Protein AF-A0A2V7XLJ7-F1 (afdb_monomer)

Foldseek 3Di:
DLQVQLVVLQVVLVVCVVCCVPDPDALCSSLLSNLSNVVLVSNLVSLLSNLVVLPVCNVCLVPDPSCVVNCPPPSVVVSVVSNVVVVVVVVD

Solvent-accessible surface area (backbone atoms only — not comparable to full-atom values): 5049 Å² total; per-residue (Å²): 132,69,65,62,57,24,52,50,25,41,52,48,21,53,54,50,61,72,42,36,90,81,43,94,62,60,39,54,59,39,17,51,23,20,38,68,36,65,37,55,70,56,19,52,56,26,42,37,50,14,30,73,72,62,41,80,68,60,75,50,55,83,76,41,72,75,45,55,84,42,61,79,40,72,65,45,56,52,29,54,50,43,40,51,55,54,56,58,67,73,77,114

Structure (mmCIF, N/CA/C/O backbone):
data_AF-A0A2V7XLJ7-F1
#
_entry.id   AF-A0A2V7XLJ7-F1
#
loop_
_atom_site.group_PDB
_atom_site.id
_atom_site.type_symbol
_atom_site.label_atom_id
_atom_site.label_alt_id
_atom_site.label_comp_id
_atom_site.label_asym_id
_atom_site.label_entity_id
_atom_site.label_seq_id
_atom_site.pdbx_PDB_ins_code
_atom_site.Cartn_x
_atom_site.Cartn_y
_atom_site.Cartn_z
_atom_site.occupancy
_atom_site.B_iso_or_equiv
_atom_site.auth_seq_id
_atom_site.auth_comp_id
_atom_site.auth_asym_id
_atom_site.auth_atom_id
_atom_site.pdbx_PDB_model_num
ATOM 1 N N . MET A 1 1 ? 11.388 1.446 -21.712 1.00 54.72 1 MET A N 1
ATOM 2 C CA . MET A 1 1 ? 10.573 2.484 -21.037 1.00 54.72 1 MET A CA 1
ATOM 3 C C . MET A 1 1 ? 9.658 1.962 -19.906 1.00 54.72 1 MET A C 1
ATOM 5 O O . MET A 1 1 ? 8.887 2.748 -19.388 1.00 54.72 1 MET A O 1
ATOM 9 N N . GLN A 1 2 ? 9.737 0.696 -19.449 1.00 55.72 2 GLN A N 1
ATOM 10 C CA . GLN A 1 2 ? 8.900 0.191 -18.327 1.00 55.72 2 GLN A CA 1
ATOM 11 C C . GLN A 1 2 ? 9.626 0.098 -16.966 1.00 55.72 2 GLN A C 1
ATOM 13 O O . GLN A 1 2 ? 8.960 0.084 -15.935 1.00 55.72 2 GLN A O 1
ATOM 18 N N . GLY A 1 3 ? 10.966 0.065 -16.944 1.00 64.25 3 GLY A N 1
ATOM 19 C CA . GLY A 1 3 ? 11.747 0.075 -15.694 1.00 64.25 3 GLY A CA 1
ATOM 20 C C . GLY A 1 3 ? 11.656 1.408 -14.945 1.00 64.25 3 GLY A C 1
ATOM 21 O O . GLY A 1 3 ? 11.417 1.421 -13.746 1.00 64.25 3 GLY A O 1
ATOM 22 N N . ASP A 1 4 ? 11.704 2.519 -15.683 1.00 86.19 4 ASP A N 1
ATOM 23 C CA . ASP A 1 4 ? 11.758 3.874 -15.117 1.00 86.19 4 ASP A CA 1
ATOM 24 C C . ASP A 1 4 ? 10.514 4.228 -14.283 1.00 86.19 4 ASP A C 1
ATOM 26 O O . ASP A 1 4 ? 10.614 4.702 -13.156 1.00 86.19 4 ASP A O 1
ATOM 30 N N . TYR A 1 5 ? 9.315 3.886 -14.767 1.00 92.75 5 TYR A N 1
ATOM 31 C CA . TYR A 1 5 ? 8.081 4.169 -14.028 1.00 92.75 5 TYR A CA 1
ATOM 32 C C . TYR A 1 5 ? 7.955 3.345 -12.740 1.00 92.75 5 TYR A C 1
ATOM 34 O O . TYR A 1 5 ? 7.561 3.872 -11.702 1.00 92.75 5 TYR A O 1
ATOM 42 N N . ARG A 1 6 ? 8.296 2.050 -12.778 1.00 94.50 6 ARG A N 1
ATOM 43 C CA . ARG A 1 6 ? 8.200 1.190 -11.588 1.00 94.50 6 ARG A CA 1
ATOM 44 C C . ARG A 1 6 ? 9.187 1.637 -10.513 1.00 94.50 6 ARG A C 1
ATOM 46 O O . ARG A 1 6 ? 8.810 1.704 -9.344 1.00 94.50 6 ARG A O 1
ATOM 53 N N . ASP A 1 7 ? 10.403 2.003 -10.914 1.00 95.44 7 ASP A N 1
ATOM 54 C CA . ASP A 1 7 ? 11.408 2.554 -10.007 1.00 95.44 7 ASP A CA 1
ATOM 55 C C . ASP A 1 7 ? 11.015 3.933 -9.470 1.00 95.44 7 ASP A C 1
ATOM 57 O O . ASP A 1 7 ? 11.132 4.175 -8.269 1.00 95.44 7 ASP A O 1
ATOM 61 N N . ALA A 1 8 ? 10.464 4.815 -10.309 1.00 96.00 8 ALA A N 1
ATOM 62 C CA . ALA A 1 8 ? 9.945 6.107 -9.868 1.00 96.00 8 ALA A CA 1
ATOM 63 C C . ALA A 1 8 ? 8.831 5.948 -8.823 1.00 96.00 8 ALA A C 1
ATOM 65 O O . ALA A 1 8 ? 8.823 6.646 -7.810 1.00 96.00 8 ALA A O 1
ATOM 66 N N . MET A 1 9 ? 7.915 4.996 -9.016 1.00 97.25 9 MET A N 1
ATOM 67 C CA . MET A 1 9 ? 6.836 4.741 -8.060 1.00 97.25 9 MET A CA 1
ATOM 68 C C . MET A 1 9 ? 7.344 4.120 -6.755 1.00 97.25 9 MET A C 1
ATOM 70 O O . MET A 1 9 ? 6.829 4.458 -5.689 1.00 97.25 9 MET A O 1
ATOM 74 N N . ARG A 1 10 ? 8.386 3.279 -6.806 1.00 97.12 10 ARG A N 1
ATOM 75 C CA . ARG A 1 10 ? 9.077 2.799 -5.601 1.00 97.12 10 ARG A CA 1
ATOM 76 C C . ARG A 1 10 ? 9.702 3.963 -4.825 1.00 97.12 10 ARG A C 1
ATOM 78 O O . ARG A 1 10 ? 9.436 4.093 -3.633 1.00 97.12 10 ARG A O 1
ATOM 85 N N . HIS A 1 11 ? 10.451 4.843 -5.492 1.00 96.44 11 HIS A N 1
ATOM 86 C CA . HIS A 1 11 ? 11.014 6.040 -4.854 1.00 96.44 11 HIS A CA 1
ATOM 87 C C . HIS A 1 11 ? 9.923 6.980 -4.319 1.00 96.44 11 HIS A C 1
ATOM 89 O O . HIS A 1 11 ? 10.073 7.555 -3.245 1.00 96.44 11 HIS A O 1
ATOM 95 N N . GLY A 1 12 ? 8.792 7.101 -5.019 1.00 95.56 12 GLY A N 1
ATOM 96 C CA . GLY A 1 12 ? 7.631 7.855 -4.546 1.00 95.56 12 GLY A CA 1
ATOM 97 C C . GLY A 1 12 ? 7.063 7.302 -3.236 1.00 95.56 12 GLY A C 1
ATOM 98 O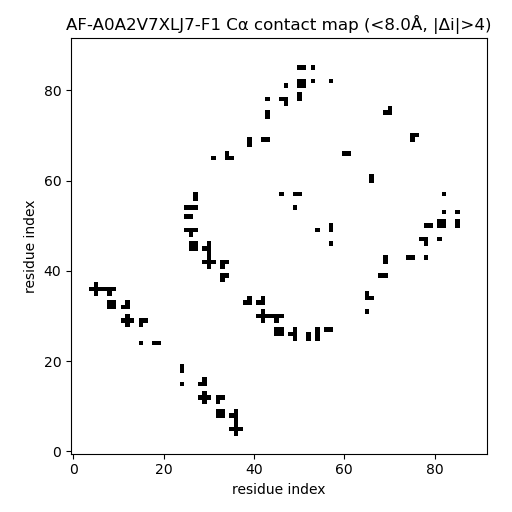 O . GLY A 1 12 ? 6.772 8.073 -2.324 1.00 95.56 12 GLY A O 1
ATOM 99 N N . ALA A 1 13 ? 6.967 5.974 -3.103 1.00 96.88 13 ALA A N 1
ATOM 100 C CA . ALA A 1 13 ? 6.566 5.334 -1.851 1.00 96.88 13 ALA A CA 1
ATOM 101 C C . ALA A 1 13 ? 7.534 5.688 -0.708 1.00 96.88 13 ALA A C 1
ATOM 103 O O . ALA A 1 13 ? 7.099 6.110 0.360 1.00 96.88 13 ALA A O 1
ATOM 104 N N . GLU A 1 14 ? 8.841 5.581 -0.952 1.00 96.12 14 GLU A N 1
ATOM 105 C CA . GLU A 1 14 ? 9.897 5.900 0.020 1.00 96.12 14 GLU A CA 1
ATOM 106 C C . GLU A 1 14 ? 9.872 7.379 0.442 1.00 96.12 14 GLU A C 1
ATOM 108 O O . GLU A 1 14 ? 9.983 7.687 1.630 1.00 96.12 14 GLU A O 1
ATOM 113 N N . ALA A 1 15 ? 9.642 8.293 -0.503 1.00 94.81 15 ALA A N 1
ATOM 114 C CA . ALA A 1 15 ? 9.507 9.720 -0.229 1.00 94.81 15 ALA A CA 1
ATOM 115 C C . ALA A 1 15 ? 8.283 10.024 0.648 1.00 94.81 15 ALA A C 1
ATOM 117 O O . ALA A 1 15 ? 8.385 10.802 1.598 1.00 94.81 15 ALA A O 1
ATOM 118 N N . ILE A 1 16 ? 7.141 9.375 0.378 1.00 94.25 16 ILE A N 1
ATOM 119 C CA . ILE A 1 16 ? 5.951 9.495 1.228 1.00 94.25 16 ILE A CA 1
ATOM 120 C C . ILE A 1 16 ? 6.281 8.989 2.633 1.00 94.25 16 ILE A C 1
ATOM 122 O O . ILE A 1 16 ? 6.050 9.717 3.593 1.00 94.25 16 ILE A O 1
ATOM 126 N N . ILE A 1 17 ? 6.869 7.794 2.765 1.00 95.06 17 ILE A N 1
ATOM 127 C CA . ILE A 1 17 ? 7.260 7.208 4.060 1.00 95.06 17 ILE A CA 1
ATOM 128 C C . ILE A 1 17 ? 8.137 8.175 4.861 1.00 95.06 17 ILE A C 1
ATOM 130 O O . ILE A 1 17 ? 7.857 8.417 6.034 1.00 95.06 17 ILE A O 1
ATOM 134 N N . ALA A 1 18 ? 9.153 8.766 4.228 1.00 93.88 18 ALA A N 1
ATOM 135 C CA . ALA A 1 18 ? 10.048 9.727 4.866 1.00 93.88 18 ALA A CA 1
ATOM 136 C C . ALA A 1 18 ? 9.329 11.015 5.316 1.00 93.88 18 ALA A C 1
ATOM 138 O O . ALA A 1 18 ? 9.732 11.639 6.300 1.00 93.88 18 ALA A O 1
ATOM 139 N N . ALA A 1 19 ? 8.258 11.412 4.625 1.00 90.75 19 ALA A N 1
ATOM 140 C CA . ALA A 1 19 ? 7.468 12.599 4.945 1.00 90.75 19 ALA A CA 1
ATOM 141 C C . ALA A 1 19 ? 6.377 12.361 6.008 1.00 90.75 19 ALA A C 1
ATOM 143 O O . ALA A 1 19 ? 5.994 13.311 6.696 1.00 90.75 19 ALA A O 1
ATOM 144 N N . ARG A 1 20 ? 5.902 11.117 6.192 1.00 88.69 20 ARG A N 1
ATOM 145 C CA . ARG A 1 20 ? 4.801 10.766 7.120 1.00 88.69 20 ARG A CA 1
ATOM 146 C C . ARG A 1 20 ? 4.944 11.312 8.551 1.00 88.69 20 ARG A C 1
ATOM 148 O O . ARG A 1 20 ? 3.924 11.715 9.104 1.00 88.69 20 ARG A O 1
ATOM 155 N N . PRO A 1 21 ? 6.143 11.393 9.165 1.00 85.25 21 PRO A N 1
ATOM 156 C CA . PRO A 1 21 ? 6.279 11.973 10.505 1.00 85.25 21 PRO A CA 1
ATOM 157 C C . PRO A 1 21 ? 5.941 13.470 10.579 1.00 85.25 21 PRO A C 1
ATOM 159 O O . PRO A 1 21 ? 5.614 13.971 11.649 1.00 85.25 21 PRO A O 1
ATOM 162 N N . LYS A 1 22 ? 6.048 14.197 9.460 1.00 80.94 22 LYS A N 1
ATOM 163 C CA . LYS A 1 22 ? 5.843 15.655 9.384 1.00 80.94 22 LYS A CA 1
ATOM 164 C C . LYS A 1 22 ? 4.465 16.034 8.851 1.00 80.94 22 LYS A C 1
ATOM 166 O O . LYS A 1 22 ? 4.000 17.149 9.068 1.00 80.94 22 LYS A O 1
ATOM 171 N N . THR A 1 23 ? 3.824 15.144 8.103 1.00 76.25 23 THR A N 1
ATOM 172 C CA . THR A 1 23 ? 2.525 15.392 7.478 1.00 76.25 23 THR A CA 1
ATOM 173 C C . THR A 1 23 ? 1.758 14.086 7.429 1.00 76.25 23 THR A C 1
ATOM 175 O O . THR A 1 23 ? 2.272 13.090 6.923 1.00 76.25 23 THR A O 1
ATOM 178 N N . TYR A 1 24 ? 0.524 14.078 7.938 1.00 76.19 24 TYR A N 1
ATOM 179 C CA . TYR A 1 24 ? -0.289 12.869 7.909 1.00 76.19 24 TYR A CA 1
ATOM 180 C C . TYR A 1 24 ? -0.629 12.490 6.463 1.00 76.19 24 TYR A C 1
ATOM 182 O O . TYR A 1 24 ? -1.498 13.084 5.824 1.00 76.19 24 TYR A O 1
ATOM 190 N N . MET A 1 25 ? 0.069 11.477 5.957 1.00 81.00 25 MET A N 1
ATOM 191 C CA . MET A 1 25 ? -0.251 10.794 4.711 1.00 81.00 25 MET A CA 1
ATOM 192 C C . MET A 1 25 ? -0.646 9.362 5.057 1.00 81.00 25 MET A C 1
ATOM 194 O O . MET A 1 25 ? 0.159 8.594 5.595 1.00 81.00 25 MET A O 1
ATOM 198 N N . GLY A 1 26 ? -1.905 9.028 4.771 1.00 84.12 26 GLY A N 1
ATOM 199 C CA . GLY A 1 26 ? -2.462 7.706 5.044 1.00 84.12 26 GLY A CA 1
ATOM 200 C C . GLY A 1 26 ? -1.672 6.602 4.343 1.00 84.12 26 GLY A C 1
ATOM 201 O O . GLY A 1 26 ? -1.215 6.779 3.207 1.00 84.12 26 GLY A O 1
ATOM 202 N N . ALA A 1 27 ? -1.509 5.464 5.022 1.00 92.19 27 ALA A N 1
ATOM 203 C CA . ALA A 1 27 ? -0.759 4.307 4.529 1.00 92.19 27 ALA A CA 1
ATOM 204 C C . ALA A 1 27 ? -1.223 3.817 3.138 1.00 92.19 27 ALA A C 1
ATOM 206 O O . ALA A 1 27 ? -0.430 3.253 2.379 1.00 92.19 27 ALA A O 1
ATOM 207 N N . ILE A 1 28 ? -2.471 4.112 2.750 1.00 92.00 28 ILE A N 1
ATOM 208 C CA . ILE A 1 28 ? -3.022 3.789 1.429 1.00 92.00 28 ILE A CA 1
ATOM 209 C C . ILE A 1 28 ? -2.229 4.400 0.264 1.00 92.00 28 ILE A C 1
ATOM 211 O O . ILE A 1 28 ? -2.108 3.776 -0.792 1.00 92.00 28 ILE A O 1
ATOM 215 N N . TRP A 1 29 ? -1.652 5.594 0.435 1.00 93.44 29 TRP A N 1
ATOM 216 C CA . TRP A 1 29 ? -0.882 6.257 -0.622 1.00 93.44 29 TRP A CA 1
ATOM 217 C C . TRP A 1 29 ? 0.426 5.527 -0.904 1.00 93.44 29 TRP A C 1
ATOM 219 O O . TRP A 1 29 ? 0.796 5.333 -2.061 1.00 93.44 29 TRP A O 1
ATOM 229 N N . VAL A 1 30 ? 1.072 5.037 0.153 1.00 96.31 30 VAL A N 1
ATOM 230 C CA . VAL A 1 30 ? 2.279 4.216 0.048 1.00 96.31 30 VAL A CA 1
ATOM 231 C C . VAL A 1 30 ? 1.953 2.881 -0.628 1.00 96.31 30 VAL A C 1
ATOM 233 O O . VAL A 1 30 ? 2.635 2.485 -1.574 1.00 96.31 30 VAL A O 1
ATOM 236 N N . ALA A 1 31 ? 0.853 2.230 -0.227 1.00 96.56 31 ALA A N 1
ATOM 237 C CA . ALA A 1 31 ? 0.383 1.000 -0.864 1.00 96.56 31 ALA A CA 1
ATOM 238 C C . ALA A 1 31 ? 0.095 1.193 -2.363 1.00 96.56 31 ALA A C 1
ATOM 240 O O . ALA A 1 31 ? 0.434 0.336 -3.178 1.00 96.56 31 ALA A O 1
ATOM 241 N N . ARG A 1 32 ? -0.503 2.330 -2.747 1.00 96.00 32 ARG A N 1
ATOM 242 C CA . ARG A 1 32 ? -0.771 2.680 -4.150 1.00 96.00 32 ARG A CA 1
ATOM 243 C C . ARG A 1 32 ? 0.525 2.800 -4.955 1.00 96.00 32 ARG A C 1
ATOM 245 O O . ARG A 1 32 ? 0.620 2.232 -6.043 1.00 96.00 32 ARG A O 1
ATOM 252 N N . CYS A 1 33 ? 1.534 3.483 -4.415 1.00 97.19 33 CYS A N 1
ATOM 253 C CA . CYS A 1 33 ? 2.838 3.611 -5.060 1.00 97.19 33 CYS A CA 1
ATOM 254 C C . CYS A 1 33 ? 3.524 2.252 -5.254 1.00 97.19 33 CYS A C 1
ATOM 256 O O . CYS A 1 33 ? 3.945 1.929 -6.367 1.00 97.19 33 CYS A O 1
ATOM 258 N N . TYR A 1 34 ? 3.544 1.405 -4.223 1.00 97.81 34 TYR A N 1
ATOM 259 C CA . TYR A 1 34 ? 4.089 0.053 -4.352 1.00 97.81 34 TYR A CA 1
ATOM 260 C C . TYR A 1 34 ? 3.300 -0.834 -5.321 1.00 97.81 34 TYR A C 1
ATOM 262 O O . TYR A 1 34 ? 3.902 -1.675 -5.990 1.00 97.81 34 TYR A O 1
ATOM 270 N N . ALA A 1 35 ? 1.989 -0.628 -5.466 1.00 96.69 35 ALA A N 1
ATOM 271 C CA . ALA A 1 35 ? 1.185 -1.365 -6.438 1.00 96.69 35 ALA A CA 1
ATOM 272 C C . ALA A 1 35 ? 1.565 -0.997 -7.878 1.00 96.69 35 ALA A C 1
ATOM 274 O O . ALA A 1 35 ? 1.769 -1.891 -8.697 1.00 96.69 35 ALA A O 1
ATOM 275 N N . HIS A 1 36 ? 1.778 0.290 -8.171 1.00 95.88 36 HIS A N 1
ATOM 276 C CA . HIS A 1 36 ? 2.307 0.715 -9.472 1.00 95.88 36 HIS A CA 1
ATOM 277 C C . HIS A 1 36 ? 3.749 0.237 -9.718 1.00 95.88 36 HIS A C 1
ATOM 279 O O . HIS A 1 36 ? 4.106 -0.078 -10.852 1.00 95.88 36 HIS A O 1
ATOM 285 N N . ALA A 1 37 ? 4.563 0.108 -8.665 1.00 96.50 37 ALA A N 1
ATOM 286 C CA . ALA A 1 37 ? 5.885 -0.516 -8.747 1.00 96.50 37 ALA A CA 1
ATOM 287 C C . ALA A 1 37 ? 5.822 -2.052 -8.921 1.00 96.50 37 ALA A C 1
ATOM 289 O O . ALA A 1 37 ? 6.830 -2.694 -9.231 1.00 96.50 37 ALA A O 1
ATOM 290 N N . GLY A 1 38 ? 4.647 -2.670 -8.757 1.00 95.75 38 GLY A N 1
ATOM 291 C CA . GLY A 1 38 ? 4.447 -4.120 -8.797 1.00 95.75 38 GLY A CA 1
ATOM 292 C C . GLY A 1 38 ? 5.073 -4.863 -7.611 1.00 95.75 38 GLY A C 1
ATOM 293 O O . GLY A 1 38 ? 5.420 -6.035 -7.738 1.00 95.75 38 GLY A O 1
ATOM 294 N N . MET A 1 39 ? 5.257 -4.186 -6.474 1.00 97.56 39 MET A N 1
ATOM 295 C CA . MET A 1 39 ? 5.839 -4.741 -5.248 1.00 97.56 39 MET A CA 1
ATOM 296 C C . MET A 1 39 ? 4.740 -5.288 -4.328 1.00 97.56 39 MET A C 1
ATOM 298 O O . MET A 1 39 ? 4.425 -4.705 -3.292 1.00 97.56 39 MET A O 1
ATOM 302 N N . ASN A 1 40 ? 4.139 -6.410 -4.723 1.00 96.88 40 ASN A N 1
ATOM 303 C CA . ASN A 1 40 ? 2.942 -6.980 -4.092 1.00 96.88 40 ASN A CA 1
ATOM 304 C C . ASN A 1 40 ? 3.067 -7.230 -2.575 1.00 96.88 40 ASN A C 1
ATOM 306 O O . ASN A 1 40 ? 2.116 -6.964 -1.843 1.00 96.88 40 ASN A O 1
ATOM 310 N N . ASP A 1 41 ? 4.224 -7.689 -2.087 1.00 97.94 41 ASP A N 1
ATOM 311 C CA . ASP A 1 41 ? 4.436 -7.884 -0.644 1.00 97.94 41 ASP A CA 1
ATOM 312 C C . ASP A 1 41 ? 4.334 -6.565 0.125 1.00 97.94 41 ASP A C 1
ATOM 314 O O . ASP A 1 41 ? 3.611 -6.470 1.117 1.00 97.94 41 ASP A O 1
ATOM 318 N N . LYS A 1 42 ? 4.968 -5.509 -0.398 1.00 98.00 42 LYS A N 1
ATOM 319 C CA . LYS A 1 42 ? 4.895 -4.165 0.182 1.00 98.00 42 LYS A CA 1
ATOM 320 C C . LYS A 1 42 ? 3.489 -3.588 0.099 1.00 98.00 42 LYS A C 1
ATOM 322 O O . LYS A 1 42 ? 3.041 -2.954 1.046 1.00 98.00 42 LYS A O 1
ATOM 327 N N . VAL A 1 43 ? 2.757 -3.843 -0.983 1.00 98.00 43 VAL A N 1
ATOM 328 C CA . VAL A 1 43 ? 1.341 -3.455 -1.067 1.00 98.00 43 VAL A CA 1
ATOM 329 C C . VAL A 1 43 ? 0.561 -4.038 0.109 1.00 98.00 43 VAL A C 1
ATOM 331 O O . VAL A 1 43 ? -0.137 -3.299 0.792 1.00 98.00 43 VAL A O 1
ATOM 334 N N . LEU A 1 44 ? 0.696 -5.338 0.375 1.00 97.88 44 LEU A N 1
ATOM 335 C CA . LEU A 1 44 ? -0.050 -6.012 1.440 1.00 97.88 44 LEU A CA 1
ATOM 336 C C . LEU A 1 44 ? 0.332 -5.512 2.838 1.00 97.88 44 LEU A C 1
ATOM 338 O O . LEU A 1 44 ? -0.565 -5.264 3.641 1.00 97.88 44 LEU A O 1
ATOM 342 N N . GLU A 1 45 ? 1.624 -5.295 3.106 1.00 97.75 45 GLU A N 1
ATOM 343 C CA . GLU A 1 45 ? 2.103 -4.687 4.360 1.00 97.75 45 GLU A CA 1
ATOM 344 C C . GLU A 1 45 ? 1.448 -3.317 4.607 1.00 97.75 45 GLU A C 1
ATOM 346 O O . GLU A 1 45 ? 0.905 -3.050 5.680 1.00 97.75 45 GLU A O 1
ATOM 351 N N . TRP A 1 46 ? 1.447 -2.455 3.589 1.00 97.25 46 TRP A N 1
ATOM 352 C CA . TRP A 1 46 ? 0.932 -1.092 3.711 1.00 97.25 46 TRP A CA 1
ATOM 353 C C . TRP A 1 46 ? -0.597 -1.021 3.718 1.00 97.25 46 TRP A C 1
ATOM 355 O O . TRP A 1 46 ? -1.169 -0.159 4.385 1.00 97.25 46 TRP A O 1
ATOM 365 N N . LEU A 1 47 ? -1.279 -1.948 3.044 1.00 96.75 47 LEU A N 1
ATOM 366 C CA . LEU A 1 47 ? -2.727 -2.092 3.163 1.00 96.75 47 LEU A CA 1
ATOM 367 C C . LEU A 1 47 ? -3.133 -2.564 4.568 1.00 96.75 47 LEU A C 1
ATOM 369 O O . LEU A 1 47 ? -4.124 -2.065 5.101 1.00 96.75 47 LEU A O 1
ATOM 373 N N . GLN A 1 48 ? -2.374 -3.476 5.185 1.00 96.88 48 GLN A N 1
ATOM 374 C CA . GLN A 1 48 ? -2.615 -3.902 6.568 1.00 96.88 48 GLN A CA 1
ATOM 375 C C . GLN A 1 48 ? -2.466 -2.724 7.538 1.00 96.88 48 GLN A C 1
ATOM 377 O O . GLN A 1 48 ? -3.373 -2.471 8.330 1.00 96.88 48 GLN A O 1
ATOM 382 N N . MET A 1 49 ? -1.393 -1.939 7.405 1.00 95.62 49 MET A N 1
ATOM 383 C CA . MET A 1 49 ? -1.203 -0.720 8.197 1.00 95.62 49 MET A CA 1
ATOM 384 C C . MET A 1 49 ? -2.361 0.272 8.005 1.00 95.62 49 MET A C 1
ATOM 386 O O . MET A 1 49 ? -2.902 0.782 8.981 1.00 95.62 49 MET A O 1
ATOM 390 N N . GLY A 1 50 ? -2.812 0.498 6.766 1.00 94.38 50 GLY A N 1
ATOM 391 C CA . GLY A 1 50 ? -3.963 1.369 6.493 1.00 94.38 50 GLY A CA 1
ATOM 392 C C . GLY A 1 50 ? -5.269 0.878 7.123 1.00 94.38 50 GLY A C 1
ATOM 393 O O . GLY A 1 50 ? -6.071 1.686 7.596 1.00 94.38 50 GLY A O 1
ATOM 394 N N . ALA A 1 51 ? -5.477 -0.441 7.186 1.00 94.44 51 ALA A N 1
ATOM 395 C CA . ALA A 1 51 ? -6.610 -1.027 7.898 1.00 94.44 51 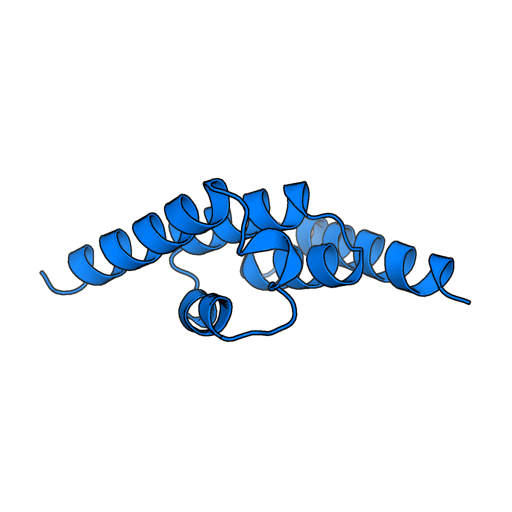ALA A CA 1
ATOM 396 C C . ALA A 1 51 ? -6.523 -0.790 9.416 1.00 94.44 51 ALA A C 1
ATOM 398 O O . ALA A 1 51 ? -7.536 -0.498 10.055 1.00 94.44 51 ALA A O 1
ATOM 399 N N . GLU A 1 52 ? -5.327 -0.892 9.994 1.00 93.69 52 GLU A N 1
ATOM 400 C CA . GLU A 1 52 ? -5.081 -0.656 11.421 1.00 93.69 52 GLU A CA 1
ATOM 401 C C . GLU A 1 52 ? -5.254 0.816 11.809 1.00 93.69 52 GLU A C 1
ATOM 403 O O . GLU A 1 52 ? -5.902 1.105 12.819 1.00 93.69 52 GLU A O 1
ATOM 408 N N . GLU A 1 53 ? -4.768 1.729 10.964 1.00 91.38 53 GLU A N 1
ATOM 409 C CA . GLU A 1 53 ? -4.881 3.188 11.106 1.00 91.38 53 GLU A CA 1
ATOM 410 C C . GLU A 1 53 ? -6.304 3.722 10.868 1.00 91.38 53 GLU A C 1
ATOM 412 O O . GLU A 1 53 ? -6.553 4.912 11.057 1.00 91.38 53 GLU A O 1
ATOM 417 N N . ARG A 1 54 ? -7.255 2.862 10.473 1.00 88.50 54 ARG A N 1
ATOM 418 C CA . ARG A 1 54 ? -8.620 3.247 10.075 1.00 88.50 54 ARG A CA 1
ATOM 419 C C . ARG A 1 54 ? -8.634 4.279 8.936 1.00 88.50 54 ARG A C 1
ATOM 421 O O . ARG A 1 54 ? -9.467 5.186 8.929 1.00 88.50 54 ARG A O 1
ATOM 428 N N . ASP A 1 55 ? -7.742 4.138 7.955 1.00 84.75 55 ASP A N 1
ATOM 429 C CA . ASP A 1 55 ? -7.754 5.003 6.773 1.00 84.75 55 ASP A CA 1
ATOM 430 C C . ASP A 1 55 ? -9.088 4.836 6.023 1.00 84.75 55 ASP A C 1
ATOM 432 O O . ASP A 1 55 ? -9.436 3.753 5.545 1.00 84.75 55 ASP A O 1
ATOM 436 N N . THR A 1 56 ? -9.860 5.919 5.920 1.00 82.31 56 THR A N 1
ATOM 437 C CA . THR A 1 56 ? -11.207 5.909 5.330 1.00 82.31 56 THR A CA 1
ATOM 438 C C . THR A 1 56 ? -11.212 5.472 3.869 1.00 82.31 56 THR A C 1
ATOM 440 O O . THR A 1 56 ? -12.231 4.992 3.378 1.00 82.31 56 THR A O 1
ATOM 443 N N . ARG A 1 57 ? -10.077 5.577 3.169 1.00 86.75 57 ARG A N 1
ATOM 444 C CA . ARG A 1 57 ? -9.944 5.172 1.763 1.00 86.75 57 ARG A CA 1
ATOM 445 C C . ARG A 1 57 ? -9.800 3.663 1.581 1.00 86.75 57 ARG A C 1
ATOM 447 O O . ARG A 1 57 ? -9.913 3.186 0.452 1.00 86.75 57 ARG A O 1
ATOM 454 N N . MET A 1 58 ? -9.623 2.897 2.661 1.00 89.56 58 MET A N 1
ATOM 455 C CA . MET A 1 58 ? -9.555 1.433 2.600 1.00 89.56 58 MET A CA 1
ATOM 456 C C . MET A 1 58 ? -10.823 0.797 2.013 1.00 89.56 58 MET A C 1
ATOM 458 O O . MET A 1 58 ? -10.752 -0.306 1.472 1.00 89.56 58 MET A O 1
ATOM 462 N N . CYS A 1 59 ? -11.970 1.486 2.043 1.00 85.94 59 CYS A N 1
ATOM 463 C CA . CYS A 1 59 ? -13.209 1.005 1.426 1.00 85.94 59 CYS A CA 1
ATOM 464 C C . CYS A 1 59 ? -13.103 0.819 -0.102 1.00 85.94 59 CYS A C 1
ATOM 466 O O . CYS A 1 59 ? -13.767 -0.057 -0.654 1.00 85.94 59 CYS A O 1
ATOM 468 N N . TYR A 1 60 ? -12.232 1.573 -0.783 1.00 86.38 60 TYR A N 1
ATOM 469 C CA . TYR A 1 60 ? -12.067 1.498 -2.240 1.00 86.38 60 TYR A CA 1
ATOM 470 C C . TYR A 1 60 ? -11.175 0.332 -2.695 1.00 86.38 60 TYR A C 1
ATOM 472 O O . TYR A 1 60 ? -11.240 -0.086 -3.851 1.00 86.38 60 TYR A O 1
ATOM 480 N N . VAL A 1 61 ? -10.383 -0.250 -1.788 1.00 90.75 61 VAL A N 1
ATOM 481 C CA . VAL A 1 61 ? -9.374 -1.280 -2.100 1.00 90.75 61 VAL A CA 1
ATOM 482 C C . VAL A 1 61 ? -9.992 -2.545 -2.706 1.00 90.75 61 VAL A C 1
ATOM 484 O O . VAL A 1 61 ? -9.399 -3.170 -3.584 1.00 90.75 61 VAL A O 1
ATOM 487 N N . VAL A 1 62 ? -11.203 -2.922 -2.282 1.00 86.81 62 VAL A N 1
ATOM 488 C CA . VAL A 1 62 ? -11.887 -4.123 -2.795 1.00 86.81 62 VAL A CA 1
ATOM 489 C C . VAL A 1 62 ? -12.184 -4.001 -4.290 1.00 86.81 62 VAL A C 1
ATOM 491 O O . VAL A 1 62 ? -11.994 -4.977 -5.018 1.00 86.81 62 VAL A O 1
ATOM 494 N N . GLY A 1 63 ? -12.610 -2.819 -4.745 1.00 87.44 63 GLY A N 1
ATOM 495 C CA . GLY A 1 63 ? -13.046 -2.570 -6.120 1.00 87.44 63 GLY A CA 1
ATOM 496 C C . GLY A 1 63 ? -11.959 -2.047 -7.060 1.00 87.44 63 GLY A C 1
ATOM 497 O O . GLY A 1 63 ? -12.118 -2.162 -8.271 1.00 87.44 63 GLY A O 1
ATOM 498 N N . ASP A 1 64 ? -10.854 -1.506 -6.539 1.00 92.75 64 ASP A N 1
ATOM 499 C CA . ASP A 1 64 ? -9.811 -0.896 -7.374 1.00 92.75 64 ASP A CA 1
ATOM 500 C C . ASP A 1 64 ? -9.042 -1.976 -8.186 1.00 92.75 64 ASP A C 1
ATOM 502 O O . ASP A 1 64 ? -8.504 -2.936 -7.608 1.00 92.75 64 ASP A O 1
ATOM 506 N N . PRO A 1 65 ? -8.984 -1.874 -9.532 1.00 94.12 65 PRO A N 1
ATOM 507 C CA . PRO A 1 65 ? -8.206 -2.780 -10.380 1.00 94.12 65 PRO A CA 1
ATOM 508 C C . PRO A 1 65 ? -6.707 -2.785 -10.071 1.00 94.12 65 PRO A C 1
ATOM 510 O O . PRO A 1 65 ? -6.046 -3.792 -10.320 1.00 94.12 65 PRO A O 1
ATOM 513 N N . LEU A 1 66 ? -6.172 -1.709 -9.487 1.00 94.88 66 LEU A N 1
ATOM 514 C CA . LEU A 1 66 ? -4.761 -1.600 -9.117 1.00 94.88 66 LEU A CA 1
ATOM 515 C C . LEU A 1 66 ? -4.316 -2.719 -8.163 1.00 94.88 66 LEU A C 1
ATOM 517 O O . LEU A 1 66 ? -3.185 -3.191 -8.243 1.00 94.88 66 LEU A O 1
ATOM 521 N N . TYR A 1 67 ? -5.214 -3.182 -7.293 1.00 95.06 67 TYR A N 1
ATOM 522 C CA . TYR A 1 67 ? -4.932 -4.244 -6.324 1.00 95.06 67 TYR A CA 1
ATOM 523 C C . TYR A 1 67 ? -5.323 -5.639 -6.827 1.00 95.06 67 TYR A C 1
ATOM 525 O O . TYR A 1 67 ? -5.315 -6.605 -6.061 1.00 95.06 67 TYR A O 1
ATOM 533 N N . ALA A 1 68 ? -5.655 -5.790 -8.114 1.00 93.75 68 ALA A N 1
ATOM 534 C CA . ALA A 1 68 ? -6.041 -7.083 -8.673 1.00 93.75 68 ALA A CA 1
ATOM 535 C C . ALA A 1 68 ? -4.945 -8.150 -8.520 1.00 93.75 68 ALA A C 1
ATOM 537 O O . ALA A 1 68 ? -5.273 -9.316 -8.293 1.00 93.75 68 ALA A O 1
ATOM 538 N N . SER A 1 69 ? -3.667 -7.755 -8.579 1.00 92.44 69 SER A N 1
ATOM 539 C CA . SER A 1 69 ? -2.520 -8.656 -8.410 1.00 92.44 69 SER A CA 1
ATOM 540 C C . SER A 1 69 ? -2.433 -9.259 -7.005 1.00 92.44 69 SER A C 1
ATOM 542 O O . SER A 1 69 ? -2.077 -10.426 -6.867 1.00 92.44 69 SER A O 1
ATOM 544 N N . VAL A 1 70 ? -2.795 -8.496 -5.969 1.00 95.12 70 VAL A N 1
ATOM 545 C CA . VAL A 1 70 ? -2.719 -8.927 -4.563 1.00 95.12 70 VAL A CA 1
ATOM 546 C C . VAL A 1 70 ? -4.017 -9.541 -4.048 1.00 95.12 70 VAL A C 1
ATOM 548 O O . VAL A 1 70 ? -4.010 -10.222 -3.031 1.00 95.12 70 VAL A O 1
ATOM 551 N N . ARG A 1 71 ? -5.137 -9.374 -4.761 1.00 92.38 71 ARG A N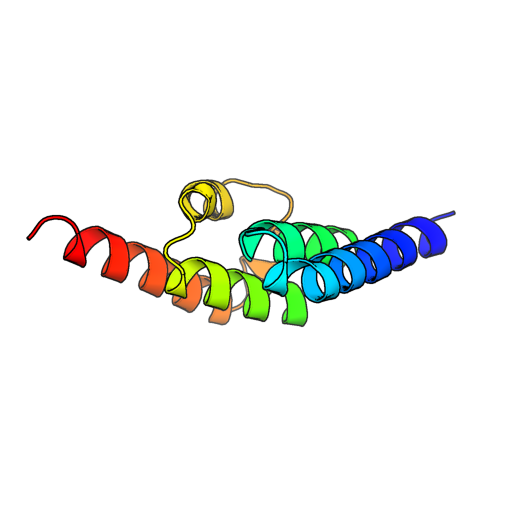 1
ATOM 552 C CA . ARG A 1 71 ? -6.466 -9.850 -4.332 1.00 92.38 71 ARG A CA 1
ATOM 553 C C . ARG A 1 71 ? -6.543 -11.370 -4.124 1.00 92.38 71 ARG A C 1
ATOM 555 O O . ARG A 1 71 ? -7.386 -11.844 -3.365 1.00 92.38 71 ARG A O 1
ATOM 562 N N . ARG A 1 72 ? -5.691 -12.140 -4.811 1.00 91.19 72 ARG A N 1
ATOM 563 C CA . ARG A 1 72 ? -5.613 -13.606 -4.671 1.00 91.19 72 ARG A CA 1
ATOM 564 C C . ARG A 1 72 ? -4.770 -14.054 -3.475 1.00 91.19 72 ARG A C 1
ATOM 566 O O . ARG A 1 72 ? -4.886 -15.208 -3.072 1.00 91.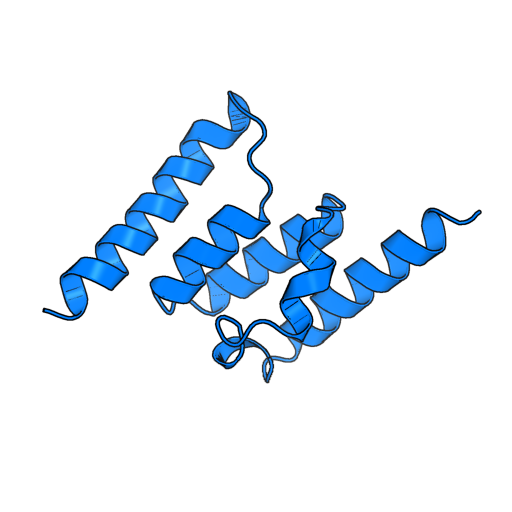19 72 ARG A O 1
ATOM 573 N N . ASP A 1 73 ? -3.955 -13.167 -2.912 1.00 96.00 73 ASP A N 1
ATOM 574 C CA . ASP A 1 73 ? -3.120 -13.475 -1.757 1.00 96.00 73 ASP A CA 1
ATOM 575 C C . ASP A 1 73 ? -3.995 -13.636 -0.496 1.00 96.00 73 ASP A C 1
ATOM 577 O O . ASP A 1 73 ? -4.844 -12.778 -0.223 1.00 96.00 73 ASP A O 1
ATOM 581 N N . PRO A 1 74 ? -3.822 -14.707 0.304 1.00 95.62 74 PRO A N 1
ATOM 582 C CA . PRO A 1 74 ? -4.560 -14.889 1.553 1.00 95.62 74 PRO A CA 1
ATOM 583 C C . PRO A 1 74 ? -4.452 -13.701 2.518 1.00 95.62 74 PRO A C 1
ATOM 585 O O . PRO A 1 74 ? -5.430 -13.388 3.202 1.00 95.62 74 PRO A O 1
ATOM 588 N N . ARG A 1 75 ? -3.313 -12.994 2.535 1.00 96.50 75 ARG A N 1
ATOM 589 C CA . ARG A 1 75 ? -3.099 -11.800 3.368 1.00 96.50 75 ARG A CA 1
ATOM 590 C C . ARG A 1 75 ? -4.075 -10.683 3.009 1.00 96.50 75 ARG A C 1
ATOM 592 O O . ARG A 1 75 ? -4.557 -9.993 3.898 1.00 96.50 75 ARG A O 1
ATOM 599 N N . PHE A 1 76 ? -4.479 -10.552 1.742 1.00 95.62 76 PHE A N 1
ATOM 600 C CA . PHE A 1 76 ? -5.469 -9.548 1.338 1.00 95.62 76 PHE A CA 1
ATOM 601 C C . PHE A 1 76 ? -6.817 -9.752 2.044 1.00 95.62 76 PHE A C 1
ATOM 603 O O . PHE A 1 76 ? -7.468 -8.792 2.460 1.00 95.62 76 PHE A O 1
ATOM 610 N N . LYS A 1 77 ? -7.231 -11.011 2.243 1.00 93.75 77 LYS A N 1
ATOM 611 C CA . LYS A 1 77 ? -8.456 -11.325 2.993 1.00 93.75 77 LYS A CA 1
ATOM 612 C C . LYS A 1 77 ? -8.336 -10.913 4.463 1.00 93.75 77 LYS A C 1
ATOM 614 O O . LYS A 1 77 ? -9.316 -10.427 5.022 1.00 93.75 77 LYS A O 1
ATOM 619 N N . GLN A 1 78 ? -7.154 -11.064 5.064 1.00 95.38 78 GLN A N 1
ATOM 620 C CA . GLN A 1 78 ? -6.884 -10.642 6.445 1.00 95.38 78 GLN A CA 1
ATOM 621 C C . GLN A 1 78 ? -6.952 -9.116 6.594 1.00 95.38 78 GLN A C 1
ATOM 623 O O . GLN A 1 78 ? -7.594 -8.623 7.525 1.00 95.38 78 GLN A O 1
ATOM 628 N N . VAL A 1 79 ? -6.411 -8.366 5.628 1.00 95.81 79 VAL A N 1
ATOM 629 C CA . VAL A 1 79 ? -6.551 -6.901 5.594 1.00 95.81 79 VAL A CA 1
ATOM 630 C C . VAL A 1 79 ? -8.030 -6.510 5.584 1.00 95.81 79 VAL A C 1
ATOM 632 O O . VAL A 1 79 ? -8.479 -5.713 6.406 1.00 95.81 79 VAL A O 1
ATOM 635 N N . MET A 1 80 ? -8.830 -7.099 4.691 1.00 93.62 80 MET A N 1
ATOM 636 C CA . MET A 1 80 ? -10.259 -6.774 4.594 1.00 93.62 80 MET A CA 1
ATOM 637 C C . MET A 1 80 ? -11.049 -7.193 5.840 1.00 93.62 80 MET A C 1
ATOM 639 O O . MET A 1 80 ? -11.993 -6.502 6.228 1.00 93.62 80 MET A O 1
ATOM 643 N N . ALA A 1 81 ? -10.665 -8.292 6.494 1.00 93.62 81 ALA A N 1
ATOM 644 C CA . ALA A 1 81 ? -11.233 -8.681 7.781 1.00 93.62 81 ALA A CA 1
ATOM 645 C C . ALA A 1 81 ? -10.935 -7.629 8.863 1.00 93.62 81 ALA A C 1
ATOM 647 O O . ALA A 1 81 ? -11.843 -7.251 9.603 1.00 93.62 81 ALA A O 1
ATOM 648 N N . THR A 1 82 ? -9.712 -7.089 8.892 1.00 94.06 82 THR A N 1
ATOM 649 C CA . THR A 1 82 ? -9.321 -5.997 9.799 1.00 94.06 82 THR A CA 1
ATOM 650 C C . THR A 1 82 ? -10.177 -4.752 9.566 1.00 94.06 82 THR A C 1
ATOM 652 O O . THR A 1 82 ? -10.741 -4.213 10.518 1.00 94.06 82 THR A O 1
ATOM 655 N N . VAL A 1 83 ? -10.359 -4.337 8.305 1.00 91.69 83 VAL A N 1
ATOM 656 C CA . VAL A 1 83 ? -11.218 -3.190 7.949 1.00 91.69 83 VAL A CA 1
ATOM 657 C C . VAL A 1 83 ? -12.644 -3.383 8.476 1.00 91.69 83 VAL A C 1
ATOM 659 O O . VAL A 1 83 ? -13.196 -2.489 9.118 1.00 91.69 83 VAL A O 1
ATOM 662 N N . ARG A 1 84 ? -13.237 -4.564 8.256 1.00 89.81 84 ARG A N 1
ATOM 663 C CA . ARG A 1 84 ? -14.600 -4.881 8.721 1.00 89.81 84 ARG A CA 1
ATOM 664 C C . ARG A 1 84 ? -14.709 -4.877 10.244 1.00 89.81 84 ARG A C 1
ATOM 666 O O . ARG A 1 84 ? -15.643 -4.286 10.779 1.00 89.81 84 ARG A O 1
ATOM 673 N N . ALA A 1 85 ? -13.757 -5.500 10.937 1.00 90.50 85 ALA A N 1
ATOM 674 C CA . ALA A 1 85 ? -13.740 -5.552 12.396 1.00 90.50 85 ALA A CA 1
ATOM 675 C C . ALA A 1 85 ? -13.643 -4.146 13.010 1.00 90.50 85 ALA A C 1
ATOM 677 O O . ALA A 1 85 ? -14.377 -3.811 13.939 1.00 90.50 85 ALA A O 1
ATOM 678 N N . LYS A 1 86 ? -12.786 -3.285 12.446 1.00 86.12 86 LYS A N 1
ATOM 679 C CA . LYS A 1 86 ? -12.655 -1.891 12.885 1.00 86.12 86 LYS A CA 1
ATOM 680 C C . LYS A 1 86 ? -13.925 -1.080 12.609 1.00 86.12 86 LYS A C 1
ATOM 682 O O . LYS A 1 86 ? -14.317 -0.304 13.477 1.00 86.12 86 LYS A O 1
ATOM 687 N N . ALA A 1 87 ? -14.586 -1.281 11.467 1.00 82.31 87 ALA A N 1
ATOM 688 C CA . ALA A 1 87 ? -15.852 -0.616 11.151 1.00 82.31 87 ALA A CA 1
ATOM 689 C C . ALA A 1 87 ? -16.977 -1.003 12.132 1.00 82.31 87 ALA A C 1
ATOM 691 O O . ALA A 1 87 ? -17.685 -0.129 12.626 1.00 82.31 87 ALA A O 1
ATOM 692 N N . ALA A 1 88 ? -17.088 -2.289 12.485 1.00 81.62 88 ALA A N 1
ATOM 693 C CA . ALA A 1 88 ? -18.057 -2.766 13.474 1.00 81.62 88 ALA A CA 1
ATOM 694 C C . ALA A 1 88 ? -17.815 -2.159 14.870 1.00 81.62 88 ALA A C 1
ATOM 696 O O . ALA A 1 88 ? -18.761 -1.744 15.531 1.00 81.62 88 ALA A O 1
ATOM 697 N N . SER A 1 89 ? -16.547 -2.017 15.281 1.00 75.88 89 SER A N 1
ATOM 698 C CA . SER A 1 89 ? -16.175 -1.400 16.568 1.00 75.88 89 SER A CA 1
ATOM 699 C C . SER A 1 89 ? -16.452 0.107 16.673 1.00 75.88 89 SER A C 1
ATOM 701 O O . SER A 1 89 ? -16.328 0.665 17.753 1.00 75.88 89 SER A O 1
ATOM 703 N N . ALA A 1 90 ? -16.759 0.784 15.562 1.00 66.81 90 ALA A N 1
ATOM 704 C CA . ALA A 1 90 ? -17.083 2.213 15.548 1.00 66.81 90 ALA A CA 1
ATOM 705 C C . ALA A 1 90 ? -18.597 2.489 15.635 1.00 66.81 90 ALA A C 1
ATOM 707 O O . ALA A 1 90 ? -18.997 3.648 15.664 1.00 66.81 90 ALA A O 1
ATOM 708 N N . SER A 1 91 ? -19.425 1.438 15.634 1.00 58.97 91 SER A N 1
ATOM 709 C CA . SER A 1 91 ? -20.894 1.519 15.692 1.00 58.97 91 SER A CA 1
ATOM 710 C C . SER A 1 91 ? -21.469 1.113 17.062 1.00 58.97 91 SER A C 1
ATOM 712 O O . SER A 1 91 ? -22.676 0.908 17.170 1.00 58.97 91 SER A O 1
ATOM 714 N N . GLN A 1 92 ? -20.612 0.965 18.080 1.00 49.28 92 GLN A N 1
ATOM 715 C CA . GLN A 1 92 ? -20.950 0.693 19.485 1.00 49.2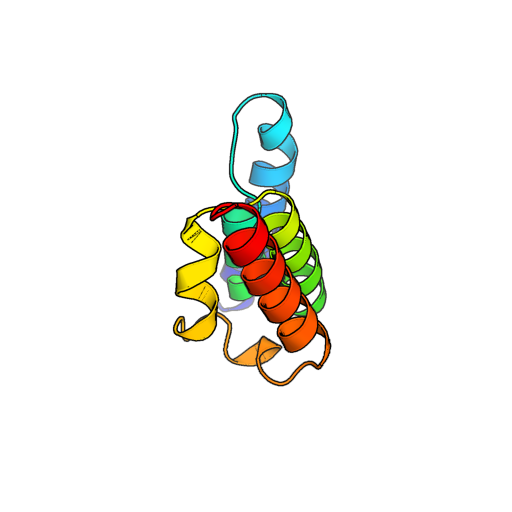8 92 GLN A CA 1
ATOM 716 C C . GLN A 1 92 ? -20.478 1.858 20.351 1.00 49.28 92 GLN A C 1
ATOM 718 O O . GLN A 1 92 ? -21.192 2.169 21.326 1.00 49.28 92 GLN A O 1
#

Secondary structure (DSSP, 8-state):
--HHHHHHHHHHHHH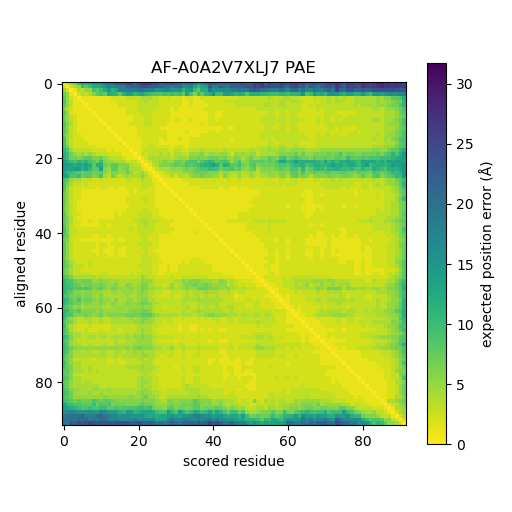HHHHTTTS---HHHHHHHHHHTT-HHHHHHHHHHHHHTT-GGGGGTTT-GGGTTTTTSHHHHHHHHHHHHHHHTT--

pLDDT: mean 90.05, std 10.02, range [49.28, 98.0]

Sequence (92 aa):
MQGDYRDAMRHGAEAIIAARPKTYMGAIWVARCYAHAGMNDKVLEWLQMGAEERDTRMCYVVGDPLYASVRRDPRFKQVMATVRAKAASASQ

Mean predicted aligned error: 4.24 Å

Nearest PDB structures (foldseek):
  8bbg-assembly1_D  TM=5.195E-01  e=8.638E+00  Homo sapiens
  7v6q-assembly1_D  TM=4.606E-01  e=8.638E+00  Homo sapiens
  9hcj-assembly1_D0  TM=3.438E-01  e=7.769E+00  Dictyostelium discoideum

Radius of gyration: 13.46 Å; Cα contacts (8 Å, |Δi|>4): 92; chains: 1; bounding box: 33×30×40 Å

=== Feature glossary ===
The record interleaves many kinds of information about one protein. Here is each kind framed as the question it answers.

Q: What does the local fold look like, residue by residue?
A: The Foldseek 3Di string encodes local tertiary geometry as a 20-letter alphabet — one character per residue — derived from the relative po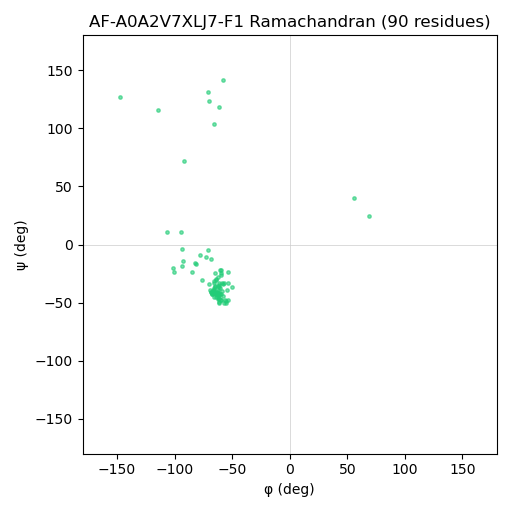sitions of nearby Cα atoms. Unlike the amino-acid sequence, 3Di is a direct function of the 3D structure, so two proteins with the same fold have similar 3Di strings even at low sequence identity.

Q: Which residues are in helices, strands, or loops?
A: The SS8 string is DSSP's per-residue secondary-structure call. α-helix (H) means an i→i+4 H-bond ladder; β-strand (E) means the residue participates in a β-sheet; 3₁₀ (G) and π (I) are tighter and wider helices; T/S are turns/bends; '-' is loop.

Q: How big and how compact is the whole molecule?
A: Radius of gyration (Rg) is the root-mean-square distance of Cα atoms from their centroid — a single number for overall size and compactness. A globular domain of N residues has R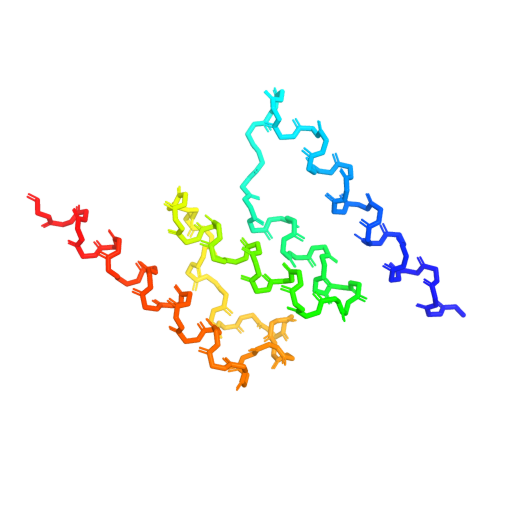g ≈ 2.2·N^0.38 Å; an extended or disordered chain has a much larger Rg. The Cα contact count is the number of residue pairs whose Cα atoms are within 8 Å and are more than four positions apart in sequence — a standard proxy for tertiary packing density. The bounding box is the smallest axis-aligned box enclosing all Cα atoms.

Q: Where is each backbone atom in 3D?
A: Structure coordinates are given as an mmCIF _atom_site loop: one row per atom with element, residue name, chain id, sequence number, and x/y/z position in Å. Only the four main-chain atoms per residue are included here; side chains are omitted to keep the record compact.

Q: What is the amino-acid chain?
A: Primary structure: the covalent order of the twenty standard amino acids along the backbone. Two proteins with the same sequence will (almost always) fold to the same structure; two with 30% identity often share a fold but not the details.

Q: What if only a Cα trace is available?
A: Three-state secondary structure (P-SEA) collapses the eight DSSP classes into helix (a), strand (b), and coil (c). P-SEA assigns these from Cα geometry alone — distances and angles — without requiring backbone oxygens, so it works on any Cα trace.

Q: What family and function is it annotated with?
A: Database cross-references. InterPro integrates a dozen domain/family signature databases into unified entries with residue-range hits. GO terms attach function/process/location labels with evidence codes. CATH codes position the fold in a four-level structural taxonomy. Organism is the NCBI-taxonomy species name.

Q: How confident is the AlphaFold model at each residue?
A: pLDDT is the predicted lDDT-Cα score: AlphaFold's confidence that the local environm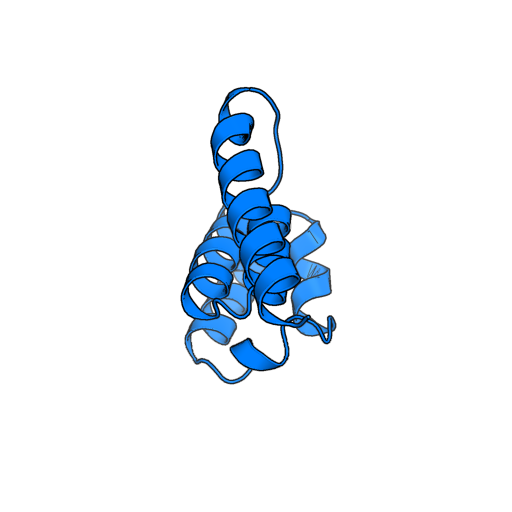ent of each residue (all inter-atomic distances within 15 Å) is correctly placed. It is a per-residue number between 0 and 100, with higher meaning more reliable.

Q: How mobile is each atom in the crystal?
A: B-factor (Debye–Waller factor) reflects atomic displacement in the crystal lattice. It is an experimental observable (units Å²), not a prediction; low values mean the atom is pinned down, high values mean it moves or is heterogeneous across the crystal.

Q: Which residues are buried vs exposed?
A: SASA measures how much of the protein is reachable by solvent. It is computed by rolling a water-sized probe over the atomic surface and summing the exposed area (Å²). Per-residue SASA distinguishes core (buried, low SASA) from surface (exposed, high SASA) residues; total SASA is a whole-molecule size measure.

Q: What do the diagnostic plots show?
A: Plot images: a contact map (which residues are close in 3D, as an N×N binary image), a Ramachandran scatter (backbone torsion angles, revealing secondary-structure composition at a glance), and — for AlphaFold structures — a PAE heatmap (pairwise prediction confidence).

Q: What known structures does this most resemble?
A: The Foldseek neighbor list gives the closest experimentally determined structures in the PDB, ranked by structural alignment. TM-score near 1 means near-identical fold; near 0.3 means only rough topology match. This is how one finds what a novel AlphaFold prediction most resembles in the solved-structure universe.

Q: Are the domains correctly placed relative to each other?
A: Predicted aligned error is AlphaFold's pairwise confidence. Unlike pLDDT (per-residue), PAE is per-residue-pair and captures whether two parts of the structure are correctly placed relative to each other. Units are ångströms of expected positional error.

Q: What do the rendered images show?
A: Structure images are PyMOL renders from six orthogonal camera directions. Cartoon representation draws helices as coils and strands as arrows; sticks shows the backbone as bonds; surface shows the solvent-excluded envelope. Rainbow coloring maps sequence position to hue (blue→red, N→C); chain coloring assigns a distinct color per polypeptide.

Q: What are the backbone torsion angles?
A: φ (phi) and ψ (psi) are the two rotatable backbone dihedrals per residue: φ is the C(i-1)–N–Cα–C torsion, ψ is the N–Cα–C–N(i+1) torsion, both in degrees on (−180°, 180°]. α-helical residues cluster near (−60°, −45°); β-strand residues near (−120°, +130°). A Ramachandran plot is simply a scatter of (φ, ψ) for every residue.